Protein AF-A0A965FZY0-F1 (afdb_monomer_lite)

pLDDT: mean 73.22, std 17.16, range [38.38, 96.0]

Sequence (86 aa):
MEVFLHLLPLIVVLALGGLLSHAIYLGMKFTVDAGHVRVRVYGWTVRKVALSDIEWAAQDWCFWNEHWTNSISPKQELAAKGVTLR

Radius of gyration: 18.98 Å; chains: 1; bounding box: 38×36×50 Å

Structure (mmCIF, N/CA/C/O backbone):
data_AF-A0A965FZY0-F1
#
_entry.id   AF-A0A965FZY0-F1
#
loop_
_atom_site.group_PDB
_atom_site.id
_atom_site.type_symbol
_atom_site.label_atom_id
_atom_site.label_alt_id
_atom_site.label_comp_id
_atom_site.label_asym_id
_atom_site.label_entity_id
_atom_site.label_seq_id
_atom_site.pdbx_PDB_ins_code
_atom_site.Cartn_x
_atom_site.Cartn_y
_atom_site.Cartn_z
_atom_site.occupancy
_atom_site.B_iso_or_equiv
_at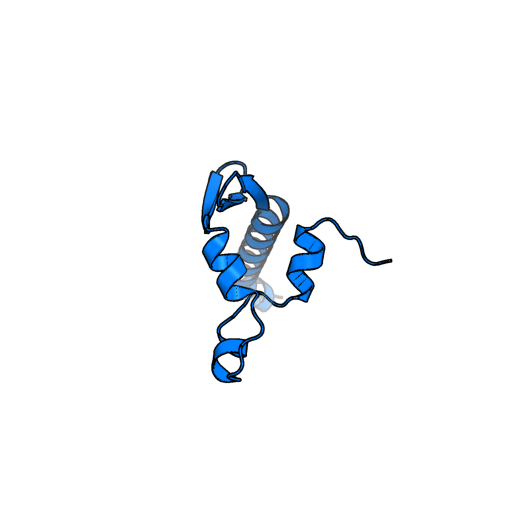om_site.auth_seq_id
_atom_site.auth_comp_id
_atom_site.auth_asym_id
_atom_site.auth_atom_id
_atom_site.pdbx_PDB_model_num
ATOM 1 N N . MET A 1 1 ? 25.792 -5.714 -30.073 1.00 61.25 1 MET A N 1
ATOM 2 C CA . MET A 1 1 ? 25.087 -4.533 -29.523 1.00 61.25 1 MET A CA 1
ATOM 3 C C . MET A 1 1 ? 23.612 -4.486 -29.925 1.00 61.25 1 MET A C 1
ATOM 5 O O . MET A 1 1 ? 22.822 -3.991 -29.139 1.00 61.25 1 MET A O 1
ATOM 9 N N . GLU A 1 2 ? 23.207 -5.054 -31.068 1.00 72.00 2 GLU A N 1
ATOM 10 C CA . GLU A 1 2 ? 21.798 -5.028 -31.516 1.00 72.00 2 GLU A CA 1
ATOM 11 C C . GLU A 1 2 ? 20.824 -5.832 -30.643 1.00 72.00 2 GLU A C 1
ATOM 13 O O . GLU A 1 2 ? 19.699 -5.406 -30.412 1.00 72.00 2 GLU A O 1
ATOM 18 N N . VAL A 1 3 ? 21.278 -6.940 -30.051 1.00 74.56 3 VAL A N 1
ATOM 19 C CA . VAL A 1 3 ? 20.464 -7.747 -29.121 1.00 74.56 3 VAL A CA 1
ATOM 20 C C . VAL A 1 3 ? 19.950 -6.916 -27.938 1.00 74.56 3 VAL A C 1
ATOM 22 O O . VAL A 1 3 ? 18.826 -7.105 -27.485 1.00 74.56 3 VAL A O 1
ATOM 25 N N . PHE A 1 4 ? 20.740 -5.948 -27.467 1.00 75.81 4 PHE A N 1
ATOM 26 C CA . PHE A 1 4 ? 20.350 -5.079 -26.357 1.00 75.81 4 PHE A CA 1
ATOM 27 C C . PHE A 1 4 ? 19.221 -4.111 -26.745 1.00 75.81 4 PHE A C 1
ATOM 29 O O . PHE A 1 4 ? 18.356 -3.817 -25.923 1.00 75.81 4 PHE A O 1
ATOM 36 N N . LEU A 1 5 ? 19.171 -3.672 -28.009 1.00 87.00 5 LEU A N 1
ATOM 37 C CA . LEU A 1 5 ? 18.091 -2.822 -28.524 1.00 87.00 5 LEU A CA 1
ATOM 38 C C . LEU A 1 5 ? 16.756 -3.574 -28.571 1.00 87.00 5 LEU A C 1
ATOM 40 O O . LEU A 1 5 ? 15.720 -2.995 -28.260 1.00 87.00 5 LEU A O 1
ATOM 44 N N . HIS A 1 6 ? 16.775 -4.874 -28.873 1.00 89.31 6 HIS A N 1
ATOM 45 C CA . HIS A 1 6 ? 15.566 -5.705 -28.841 1.00 89.31 6 HIS A CA 1
ATOM 46 C C . HIS A 1 6 ? 15.040 -5.961 -27.424 1.00 89.31 6 HIS A C 1
ATOM 48 O O . HIS A 1 6 ? 13.847 -6.196 -27.248 1.00 89.31 6 HIS A O 1
ATOM 54 N N . LEU A 1 7 ? 15.906 -5.881 -26.411 1.00 90.25 7 LEU A N 1
ATOM 55 C CA . LEU A 1 7 ? 15.517 -5.992 -25.002 1.00 90.25 7 LEU A CA 1
ATOM 56 C C . LEU A 1 7 ? 15.021 -4.665 -24.416 1.00 90.25 7 LEU A C 1
ATOM 58 O O . LEU A 1 7 ? 14.403 -4.664 -23.353 1.00 90.25 7 LEU A O 1
ATOM 62 N N . LEU A 1 8 ? 15.244 -3.543 -25.102 1.00 92.38 8 LEU A N 1
ATOM 63 C CA . LEU A 1 8 ? 14.874 -2.212 -24.627 1.00 92.38 8 LEU 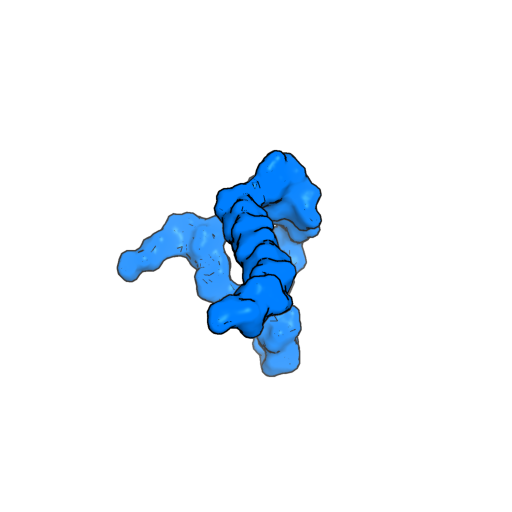A CA 1
ATOM 64 C C . LEU A 1 8 ? 13.381 -2.085 -24.254 1.00 92.38 8 LEU A C 1
ATOM 66 O O . LEU A 1 8 ? 13.105 -1.568 -23.173 1.00 92.38 8 LEU A O 1
ATOM 70 N N . PRO A 1 9 ? 12.413 -2.605 -25.040 1.00 92.56 9 PRO A N 1
ATOM 71 C CA . PRO A 1 9 ? 10.999 -2.560 -24.660 1.00 92.56 9 PRO A CA 1
ATOM 72 C C . PRO A 1 9 ? 10.719 -3.307 -23.350 1.00 92.56 9 PRO A C 1
ATOM 74 O O . PRO A 1 9 ? 9.989 -2.810 -22.496 1.00 92.56 9 PRO A O 1
ATOM 77 N N . LEU A 1 10 ? 11.343 -4.474 -23.159 1.00 93.19 10 LEU A N 1
ATOM 78 C CA . LEU A 1 10 ? 11.207 -5.260 -21.934 1.00 93.19 10 LEU A CA 1
ATOM 79 C C . LEU A 1 10 ? 11.804 -4.517 -20.732 1.00 93.19 10 LEU A C 1
ATOM 81 O O . LEU A 1 10 ? 11.169 -4.433 -19.683 1.00 93.19 10 LEU A O 1
ATOM 85 N N . ILE A 1 11 ? 12.995 -3.935 -20.895 1.00 93.50 11 ILE A N 1
ATOM 86 C CA . ILE A 1 11 ? 13.664 -3.147 -19.851 1.00 93.50 11 ILE A CA 1
ATOM 87 C C . ILE A 1 11 ? 12.802 -1.945 -19.453 1.00 93.50 11 ILE A C 1
ATOM 89 O O . ILE A 1 11 ? 12.646 -1.678 -18.265 1.00 93.50 11 ILE A O 1
ATOM 93 N N . VAL A 1 12 ? 12.197 -1.254 -20.422 1.00 95.12 12 VAL A N 1
ATOM 94 C CA . VAL A 1 12 ? 11.304 -0.115 -20.164 1.00 95.12 12 VAL A CA 1
ATOM 95 C C . VAL A 1 12 ? 10.076 -0.540 -19.359 1.00 95.12 12 VAL A C 1
ATOM 97 O O . VAL A 1 12 ? 9.745 0.121 -18.377 1.00 95.12 12 VAL A O 1
ATOM 100 N N . VAL A 1 13 ? 9.425 -1.652 -19.715 1.00 96.00 13 VAL A N 1
ATOM 101 C CA . VAL A 1 13 ? 8.256 -2.157 -18.972 1.00 96.00 13 VAL A CA 1
ATOM 102 C C . VAL A 1 13 ? 8.633 -2.546 -17.543 1.00 96.00 13 VAL A C 1
ATOM 104 O O . VAL A 1 13 ? 7.926 -2.181 -16.604 1.00 96.00 13 VAL A O 1
ATOM 107 N N . LEU A 1 14 ? 9.760 -3.237 -17.359 1.00 94.75 14 LEU A N 1
ATOM 108 C CA . LEU A 1 14 ? 10.243 -3.623 -16.032 1.00 94.75 14 LEU A CA 1
ATOM 109 C C . LEU A 1 14 ? 10.615 -2.402 -15.184 1.00 94.75 14 LEU A C 1
ATOM 111 O O . LEU A 1 14 ? 10.240 -2.332 -14.014 1.00 94.75 14 LEU A O 1
ATOM 115 N N . ALA A 1 15 ? 11.300 -1.422 -15.774 1.00 93.38 15 ALA A N 1
ATOM 116 C CA . ALA A 1 15 ? 11.660 -0.181 -15.100 1.00 93.38 15 ALA A CA 1
ATOM 117 C C . ALA A 1 15 ? 10.414 0.619 -14.696 1.00 93.38 15 ALA A C 1
ATOM 119 O O . ALA A 1 15 ? 10.320 1.055 -13.551 1.00 93.38 15 ALA A O 1
ATOM 120 N N . LEU A 1 16 ? 9.430 0.761 -15.592 1.00 92.31 16 LEU A N 1
ATOM 121 C CA . LEU A 1 16 ? 8.159 1.426 -15.293 1.00 92.31 16 LEU A CA 1
ATOM 122 C C . LEU A 1 16 ? 7.378 0.693 -14.203 1.00 92.31 16 LEU A C 1
ATOM 124 O O . LEU A 1 16 ? 6.915 1.329 -13.260 1.00 92.31 16 LEU A O 1
ATOM 128 N N . GLY A 1 17 ? 7.260 -0.633 -14.291 1.00 92.38 17 GLY A N 1
ATOM 129 C CA . GLY A 1 17 ? 6.585 -1.443 -13.277 1.00 92.38 17 GLY A CA 1
ATOM 130 C C . GLY A 1 17 ? 7.258 -1.337 -11.908 1.00 92.38 17 GLY A C 1
ATOM 131 O O . GLY A 1 17 ? 6.578 -1.159 -10.895 1.00 92.38 17 GLY A O 1
ATOM 132 N N . GLY A 1 18 ? 8.592 -1.367 -11.876 1.00 90.81 18 GLY A N 1
ATOM 133 C CA . GLY A 1 18 ? 9.375 -1.168 -10.658 1.00 90.81 18 GLY A CA 1
ATOM 134 C C . GLY A 1 18 ? 9.189 0.230 -10.069 1.00 90.81 18 GLY A C 1
ATOM 135 O O . GLY A 1 18 ? 8.932 0.363 -8.872 1.00 90.81 18 GLY A O 1
ATOM 136 N N . LEU A 1 19 ? 9.241 1.266 -10.907 1.00 86.44 19 LEU A N 1
ATOM 137 C CA . LEU A 1 19 ? 9.086 2.656 -10.482 1.00 86.44 19 LEU A CA 1
ATOM 138 C C . LEU A 1 19 ? 7.667 2.946 -9.980 1.00 86.44 19 LEU A C 1
ATOM 140 O O . LEU A 1 19 ? 7.510 3.587 -8.945 1.00 86.44 19 LEU A O 1
ATOM 144 N N . LEU A 1 20 ? 6.641 2.424 -10.658 1.00 84.81 20 LEU A N 1
ATOM 145 C CA . LEU A 1 20 ? 5.246 2.512 -10.220 1.00 84.81 20 LEU A CA 1
ATOM 146 C C . LEU A 1 20 ? 5.035 1.794 -8.891 1.00 84.81 20 LEU A C 1
ATOM 148 O O . LEU A 1 20 ? 4.437 2.363 -7.982 1.00 84.81 20 LEU A O 1
ATOM 152 N N . SER A 1 21 ? 5.564 0.578 -8.750 1.00 84.88 21 SER A N 1
ATOM 153 C CA . SER A 1 21 ? 5.482 -0.169 -7.493 1.00 84.88 21 SER A CA 1
ATOM 154 C C . SER A 1 21 ? 6.134 0.627 -6.365 1.00 84.88 21 SER A C 1
ATOM 156 O O . SER A 1 21 ? 5.509 0.870 -5.336 1.00 84.88 21 SER A O 1
ATOM 158 N N . HIS A 1 22 ? 7.355 1.120 -6.580 1.00 81.19 22 HIS A N 1
ATOM 159 C CA . HIS A 1 22 ? 8.078 1.925 -5.600 1.00 81.19 22 HIS A CA 1
ATOM 160 C C . HIS A 1 22 ? 7.334 3.217 -5.229 1.00 81.19 22 HIS A C 1
ATOM 162 O O . HIS A 1 22 ? 7.209 3.536 -4.047 1.00 81.19 22 HIS A O 1
ATOM 168 N N . ALA A 1 23 ? 6.784 3.923 -6.220 1.00 75.06 23 ALA A N 1
ATOM 169 C CA . ALA A 1 23 ? 5.979 5.124 -6.021 1.00 75.06 23 ALA A CA 1
ATOM 170 C C . ALA A 1 23 ? 4.718 4.834 -5.193 1.00 75.06 23 ALA A C 1
ATOM 172 O O . ALA A 1 23 ? 4.401 5.581 -4.267 1.00 75.06 23 ALA A O 1
ATOM 173 N N . ILE A 1 24 ? 4.038 3.716 -5.460 1.00 80.31 24 ILE A N 1
ATOM 174 C CA . ILE A 1 24 ? 2.884 3.273 -4.674 1.00 80.31 24 ILE A CA 1
ATOM 175 C C . ILE A 1 24 ? 3.306 2.983 -3.233 1.00 80.31 24 ILE A C 1
ATOM 177 O O . ILE A 1 24 ? 2.670 3.503 -2.324 1.00 80.31 24 ILE A O 1
ATOM 181 N N . TYR A 1 25 ? 4.380 2.221 -3.004 1.00 78.69 25 TYR A N 1
ATOM 182 C CA . TYR A 1 25 ? 4.827 1.885 -1.647 1.00 78.69 25 TYR A CA 1
ATOM 183 C C . TYR A 1 25 ? 5.290 3.113 -0.847 1.00 78.69 25 TYR A C 1
ATOM 185 O O . TYR A 1 25 ? 4.953 3.216 0.330 1.00 78.69 25 TYR A O 1
ATOM 193 N N . LEU A 1 26 ? 5.992 4.069 -1.467 1.00 80.00 26 LEU A N 1
ATOM 194 C CA . LEU A 1 26 ? 6.373 5.341 -0.829 1.00 80.00 26 LEU A CA 1
ATOM 195 C C . LEU A 1 26 ? 5.171 6.259 -0.572 1.00 80.00 26 LEU A C 1
ATOM 197 O O . LEU A 1 26 ? 5.113 6.957 0.440 1.00 80.00 26 LEU A O 1
ATOM 201 N N . GLY A 1 27 ? 4.221 6.292 -1.508 1.00 76.62 27 GLY A N 1
ATOM 202 C CA . GLY A 1 27 ? 3.002 7.093 -1.416 1.00 76.62 27 GLY A CA 1
ATOM 203 C C . GLY A 1 27 ? 1.924 6.471 -0.527 1.00 76.62 27 GLY A C 1
ATOM 204 O O . GLY A 1 27 ? 0.917 7.131 -0.244 1.00 76.62 27 GLY A O 1
ATOM 205 N N . MET A 1 28 ? 2.120 5.220 -0.103 1.00 85.06 28 MET A N 1
ATOM 206 C CA . MET A 1 28 ? 1.180 4.475 0.716 1.00 85.06 28 MET A CA 1
ATOM 207 C C . MET A 1 28 ? 1.249 4.940 2.170 1.00 85.06 28 MET A C 1
ATOM 209 O O . MET A 1 28 ? 2.299 4.942 2.807 1.00 85.06 28 MET A O 1
ATOM 213 N N . LYS A 1 29 ? 0.095 5.314 2.716 1.00 83.31 29 LYS A N 1
ATOM 214 C CA . LYS A 1 29 ? -0.079 5.696 4.117 1.00 83.31 29 LYS A CA 1
ATOM 215 C C . LYS A 1 29 ? -1.218 4.901 4.729 1.00 83.31 29 LYS A C 1
ATOM 217 O O . LYS A 1 29 ? -2.261 4.721 4.103 1.00 83.31 29 LYS A O 1
ATOM 222 N N . PHE A 1 30 ? -1.038 4.483 5.972 1.00 85.00 30 PHE A N 1
ATOM 223 C CA . PHE A 1 30 ? -2.084 3.849 6.762 1.00 85.00 30 PHE A CA 1
ATOM 224 C C . PHE A 1 30 ? -2.691 4.894 7.693 1.00 85.00 30 PHE A C 1
ATOM 226 O O . PHE A 1 30 ? -1.970 5.594 8.401 1.00 85.00 30 PHE A O 1
ATOM 233 N N . THR A 1 31 ? -4.013 5.031 7.670 1.00 84.69 31 THR A N 1
ATOM 234 C CA . THR A 1 31 ? -4.749 5.883 8.613 1.00 84.69 31 THR A CA 1
ATOM 235 C C . THR A 1 31 ? -5.755 5.030 9.360 1.00 84.69 31 THR A C 1
ATOM 237 O O . THR A 1 31 ? -6.546 4.335 8.718 1.00 84.69 31 THR A O 1
ATOM 240 N N . VAL A 1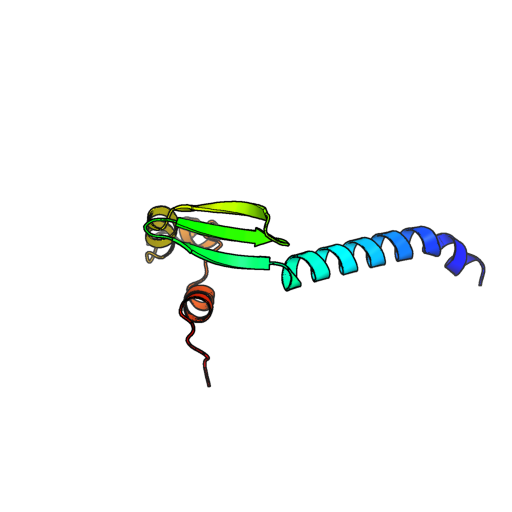 32 ? -5.728 5.089 10.687 1.00 85.50 32 VAL A N 1
ATOM 241 C CA . VAL A 1 32 ? -6.651 4.355 11.556 1.00 85.50 32 VAL A CA 1
ATOM 242 C C . VAL A 1 32 ? -7.744 5.311 12.026 1.00 85.50 32 VAL A C 1
ATOM 244 O O . VAL A 1 32 ? -7.441 6.363 12.582 1.00 85.50 32 VAL A O 1
ATOM 247 N N . ASP A 1 33 ? -8.999 4.940 11.786 1.00 85.31 33 ASP A N 1
ATOM 248 C CA . ASP A 1 33 ? -10.189 5.625 12.300 1.00 85.31 33 ASP A CA 1
ATOM 249 C C . ASP A 1 33 ? -10.885 4.730 13.352 1.00 85.31 33 ASP A C 1
ATOM 251 O O . ASP A 1 33 ? -10.498 3.579 13.539 1.00 85.31 33 ASP A O 1
ATOM 255 N N . ALA A 1 34 ? -11.977 5.208 13.968 1.00 83.25 34 ALA A N 1
ATOM 256 C CA . ALA A 1 34 ? -12.696 4.575 15.092 1.00 83.25 34 ALA A CA 1
ATOM 257 C C . ALA A 1 34 ? -13.164 3.107 14.915 1.00 83.25 34 ALA A C 1
ATOM 259 O O . ALA A 1 34 ? -13.647 2.506 15.864 1.00 83.25 34 ALA A O 1
ATOM 260 N N . GLY A 1 35 ? -13.043 2.521 13.724 1.00 89.88 35 GLY A N 1
ATOM 261 C CA . GLY A 1 35 ? -13.368 1.109 13.488 1.00 89.88 35 GLY A CA 1
ATOM 262 C C . GLY A 1 35 ? -12.679 0.500 12.270 1.00 89.88 35 GLY A C 1
ATOM 263 O O . GLY A 1 35 ? -13.017 -0.612 11.879 1.00 89.88 35 GLY A O 1
ATOM 264 N N . HIS A 1 36 ? -11.781 1.235 11.604 1.00 88.88 36 HIS A N 1
ATOM 265 C CA . HIS A 1 36 ? -11.217 0.800 10.327 1.00 88.88 36 HIS A CA 1
ATOM 266 C C . HIS A 1 36 ? -9.784 1.287 10.124 1.00 88.88 36 HIS A C 1
ATOM 268 O O . HIS A 1 36 ? -9.454 2.426 10.452 1.00 88.88 36 HIS A O 1
ATOM 274 N N . VAL A 1 37 ? -8.978 0.468 9.453 1.00 88.12 37 VAL A N 1
ATOM 275 C CA . VAL A 1 37 ? -7.715 0.876 8.835 1.00 88.12 37 VAL A CA 1
ATOM 276 C C . VAL A 1 37 ? -7.977 1.209 7.372 1.00 88.12 37 VAL A C 1
ATOM 278 O O . VAL A 1 37 ? -8.533 0.405 6.620 1.00 88.12 37 VAL A O 1
ATOM 281 N N . ARG A 1 38 ? -7.568 2.401 6.943 1.00 87.81 38 ARG A N 1
ATOM 282 C CA . ARG A 1 38 ? -7.573 2.796 5.532 1.00 87.81 38 ARG A CA 1
ATOM 283 C C . ARG A 1 38 ? -6.158 2.821 4.992 1.00 87.81 38 ARG A C 1
ATOM 285 O O . ARG A 1 38 ? -5.281 3.460 5.570 1.00 87.81 38 ARG A O 1
ATOM 292 N N . VAL A 1 39 ? -5.976 2.189 3.844 1.00 85.38 39 VAL A N 1
ATOM 293 C CA . VAL A 1 39 ? -4.765 2.301 3.037 1.00 85.38 39 VAL A CA 1
ATOM 294 C C . VAL A 1 39 ? -4.996 3.416 2.032 1.00 85.38 39 VAL A C 1
ATOM 296 O O . VAL A 1 39 ? -5.946 3.359 1.243 1.00 85.38 39 VAL A O 1
ATOM 299 N N . ARG A 1 40 ? -4.158 4.449 2.079 1.00 85.00 40 ARG A N 1
ATOM 300 C CA . ARG A 1 40 ? -4.228 5.603 1.187 1.00 85.00 40 ARG A CA 1
ATOM 301 C C . ARG A 1 40 ? -3.010 5.653 0.285 1.00 85.00 40 ARG A C 1
ATOM 303 O O . ARG A 1 40 ? -1.905 5.502 0.780 1.00 85.00 40 ARG A O 1
ATOM 310 N N . VAL A 1 41 ? -3.200 5.930 -0.998 1.00 84.31 41 VAL A N 1
ATOM 311 C CA . VAL A 1 41 ? -2.122 6.149 -1.971 1.00 84.31 41 VAL A CA 1
ATOM 312 C C . VAL A 1 41 ? -2.345 7.525 -2.588 1.00 84.31 41 VAL A C 1
ATOM 314 O O . VAL A 1 41 ? -3.403 7.781 -3.158 1.00 84.31 41 VAL A O 1
ATOM 317 N N . TYR A 1 42 ? -1.399 8.449 -2.388 1.00 82.75 42 TYR A N 1
ATOM 318 C CA . 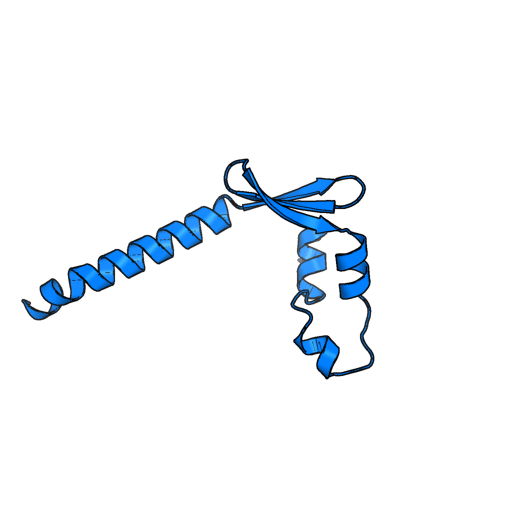TYR A 1 42 ? -1.509 9.849 -2.843 1.00 82.75 42 TYR A CA 1
ATOM 319 C C . TYR A 1 42 ? -2.837 10.539 -2.459 1.00 82.75 42 TYR A C 1
ATOM 321 O O . TYR A 1 42 ? -3.420 11.289 -3.234 1.00 82.75 42 TYR A O 1
ATOM 329 N N . GLY A 1 43 ? -3.335 10.265 -1.248 1.00 81.00 43 GLY A N 1
ATOM 330 C CA . GLY A 1 43 ? -4.578 10.843 -0.717 1.00 81.00 43 GLY A CA 1
ATOM 331 C C . GLY A 1 43 ? -5.849 10.043 -1.021 1.00 81.00 43 GLY A C 1
ATOM 332 O O . GLY A 1 43 ? -6.841 10.205 -0.309 1.00 81.00 43 GLY A O 1
ATOM 333 N N . TRP A 1 44 ? -5.813 9.116 -1.980 1.00 82.19 44 TRP A N 1
ATOM 334 C CA . TRP A 1 44 ? -6.947 8.259 -2.332 1.00 82.19 44 TRP A CA 1
ATOM 335 C C . TRP A 1 44 ? -7.007 7.023 -1.449 1.00 82.19 44 TRP A C 1
ATOM 337 O O . TRP A 1 44 ? -5.999 6.347 -1.273 1.00 82.19 44 TRP A O 1
ATOM 347 N N . THR A 1 45 ? -8.183 6.693 -0.910 1.00 86.44 45 THR A N 1
ATOM 348 C CA . THR A 1 45 ? -8.365 5.435 -0.169 1.00 86.44 45 THR A CA 1
ATOM 349 C C . THR A 1 45 ? -8.497 4.283 -1.160 1.00 86.44 45 THR A C 1
ATOM 351 O O . THR A 1 45 ? -9.507 4.188 -1.849 1.00 86.44 45 THR A O 1
ATOM 354 N N . VAL A 1 46 ? -7.493 3.409 -1.213 1.00 86.25 46 VAL A N 1
ATOM 355 C CA . VAL A 1 46 ? -7.472 2.239 -2.110 1.00 86.25 46 VAL A CA 1
ATOM 356 C C . VAL A 1 46 ? -8.004 0.976 -1.437 1.00 86.25 46 VAL A C 1
ATOM 358 O O . VAL A 1 46 ? -8.469 0.061 -2.108 1.00 86.25 46 VAL A O 1
ATOM 361 N N . ARG A 1 47 ? -7.956 0.917 -0.102 1.00 83.38 4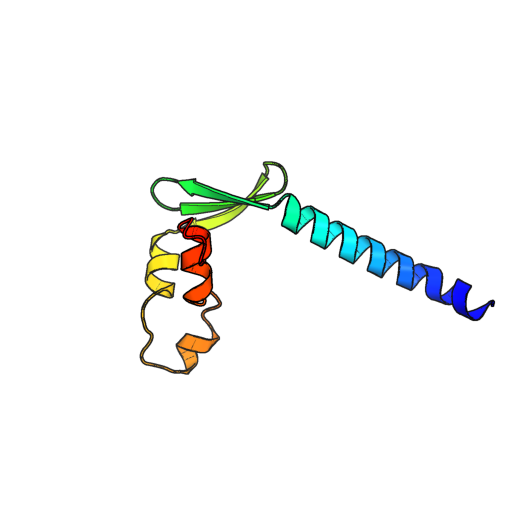7 ARG A N 1
ATOM 362 C CA . ARG A 1 47 ? -8.496 -0.196 0.684 1.00 83.38 47 ARG A CA 1
ATOM 363 C C . ARG A 1 47 ? -8.979 0.299 2.038 1.00 83.38 47 ARG A C 1
ATOM 365 O O . ARG A 1 47 ? -8.363 1.176 2.644 1.00 83.38 47 ARG A O 1
ATOM 372 N N . LYS A 1 48 ? -10.066 -0.294 2.523 1.00 88.75 48 LYS A N 1
ATOM 373 C CA . LYS A 1 48 ? -10.614 -0.086 3.863 1.00 88.75 48 LYS A CA 1
ATOM 374 C C . LYS A 1 48 ? -10.817 -1.457 4.500 1.00 88.75 48 LYS A C 1
ATOM 376 O O . LYS A 1 48 ? -11.407 -2.325 3.867 1.00 88.75 48 LYS A O 1
ATOM 381 N N . VAL A 1 49 ? -10.296 -1.647 5.703 1.00 84.62 49 VAL A N 1
ATOM 382 C CA . VAL A 1 49 ? -10.343 -2.914 6.446 1.00 84.62 49 VAL A CA 1
ATOM 383 C C . VAL A 1 49 ? -10.946 -2.629 7.815 1.00 84.62 49 VAL A C 1
ATOM 385 O O . VAL A 1 49 ? -10.556 -1.638 8.436 1.00 84.62 49 VAL A O 1
ATOM 388 N N . ALA A 1 50 ? -11.917 -3.426 8.265 1.00 87.12 50 ALA A N 1
ATOM 389 C CA . ALA A 1 50 ? -12.479 -3.265 9.602 1.00 87.12 50 ALA A CA 1
ATOM 390 C C . ALA A 1 50 ? -11.461 -3.713 10.657 1.00 87.12 50 ALA A C 1
ATOM 392 O O . ALA A 1 50 ? -10.717 -4.669 10.445 1.00 87.12 50 ALA A O 1
ATOM 393 N N . LEU A 1 51 ? -11.418 -3.019 11.795 1.00 84.31 51 LEU A N 1
ATOM 394 C CA . LEU A 1 51 ? -10.529 -3.403 12.896 1.00 84.31 51 LEU A CA 1
ATOM 395 C C . LEU A 1 51 ? -10.892 -4.783 13.453 1.00 84.31 51 LEU A C 1
ATOM 397 O O . LEU A 1 51 ? -9.991 -5.559 13.736 1.00 84.31 51 LEU A O 1
ATOM 401 N N . SER A 1 52 ? -12.181 -5.133 13.480 1.00 82.88 52 SER A N 1
ATOM 402 C CA . SER A 1 52 ? -12.652 -6.466 13.873 1.00 82.88 52 SER A CA 1
ATOM 403 C C . SER A 1 52 ? -12.088 -7.584 12.996 1.00 82.88 52 SER A C 1
ATOM 405 O O . SER A 1 52 ? -11.777 -8.655 13.499 1.00 82.88 52 SER A O 1
ATOM 407 N N . ASP A 1 53 ? -11.922 -7.342 11.691 1.00 77.12 53 ASP A N 1
ATOM 408 C CA . ASP A 1 53 ? -11.356 -8.339 10.774 1.00 77.12 53 ASP A CA 1
ATOM 409 C C . ASP A 1 53 ? -9.862 -8.544 11.047 1.00 77.12 53 ASP A C 1
ATOM 411 O O . ASP A 1 53 ? -9.343 -9.647 10.895 1.00 77.12 53 ASP A O 1
ATOM 415 N N . ILE A 1 54 ? -9.170 -7.478 11.462 1.00 75.38 54 ILE A N 1
ATOM 416 C CA . ILE A 1 54 ? -7.758 -7.523 11.852 1.00 75.38 54 ILE A CA 1
ATOM 417 C C . ILE A 1 54 ? -7.609 -8.231 13.199 1.00 75.38 54 ILE A C 1
ATOM 419 O O . ILE A 1 54 ? -6.727 -9.069 13.332 1.00 75.38 54 ILE A O 1
ATOM 423 N N . GLU A 1 55 ? -8.473 -7.943 14.172 1.00 77.00 55 GLU A N 1
ATOM 424 C CA . GLU A 1 55 ? -8.495 -8.613 15.479 1.00 77.00 55 GLU A CA 1
ATOM 425 C C . GLU A 1 55 ? -8.784 -10.108 15.334 1.00 77.00 55 GLU A C 1
ATOM 427 O O . GLU A 1 55 ? -8.070 -10.937 15.894 1.00 77.00 55 GLU A O 1
ATOM 432 N N . TRP A 1 56 ? -9.778 -10.455 14.514 1.00 71.75 56 TRP A N 1
ATOM 433 C CA . TRP A 1 56 ? -10.073 -11.834 14.145 1.00 71.75 56 TRP A CA 1
ATOM 434 C C . TRP A 1 56 ? -8.879 -12.497 13.460 1.00 71.75 56 TRP A C 1
ATOM 436 O O . TRP A 1 56 ? -8.548 -13.637 13.758 1.00 71.75 56 TRP A O 1
ATOM 446 N N . ALA A 1 57 ? -8.185 -11.785 12.572 1.00 68.50 57 ALA A N 1
ATOM 447 C CA . ALA A 1 57 ? -6.977 -12.298 11.945 1.00 68.50 57 ALA A CA 1
ATOM 448 C C . ALA A 1 57 ? -5.803 -12.443 12.937 1.00 68.50 57 ALA A C 1
ATOM 450 O O . ALA A 1 57 ? -5.003 -13.360 12.782 1.00 68.50 57 ALA A O 1
ATOM 451 N N . ALA A 1 58 ? -5.685 -11.590 13.951 1.00 69.38 58 ALA A N 1
ATOM 452 C CA . ALA A 1 58 ? -4.551 -11.580 14.875 1.00 69.38 58 ALA A CA 1
ATOM 453 C C . ALA A 1 58 ? -4.577 -12.706 15.924 1.00 69.38 58 ALA A C 1
ATOM 455 O O . ALA A 1 58 ? -3.581 -12.900 16.620 1.00 69.38 58 ALA A O 1
ATOM 456 N N . GLN A 1 59 ? -5.687 -13.436 16.066 1.00 69.81 59 GLN A N 1
ATOM 457 C CA . GLN A 1 59 ? -5.780 -14.519 17.046 1.00 69.81 59 GLN A CA 1
ATOM 458 C C . GLN A 1 59 ? -4.869 -15.707 16.691 1.00 69.81 59 GLN A C 1
ATOM 460 O O . GLN A 1 59 ? -4.640 -16.004 15.519 1.00 69.81 59 GLN A O 1
ATOM 465 N N . ASP A 1 60 ? -4.361 -16.406 17.710 1.00 59.03 60 ASP A N 1
ATOM 466 C CA . ASP A 1 60 ? -3.596 -17.640 17.519 1.00 59.03 60 ASP A CA 1
ATOM 467 C C . ASP A 1 60 ? -4.536 -18.759 17.058 1.00 59.03 60 ASP A C 1
ATOM 469 O O . ASP A 1 60 ? -5.309 -19.334 17.826 1.00 59.03 60 ASP A O 1
ATOM 473 N N . TRP A 1 61 ? -4.483 -19.048 15.762 1.00 62.69 61 TRP A N 1
ATOM 474 C CA . TRP A 1 61 ? -5.293 -20.080 15.135 1.00 62.69 61 TRP A CA 1
ATOM 475 C C . TRP A 1 61 ? -4.773 -21.473 15.493 1.00 62.69 61 TRP A C 1
ATOM 477 O O . TRP A 1 61 ? -3.587 -21.771 15.339 1.00 62.69 61 TRP A O 1
ATOM 487 N N . CYS A 1 62 ? -5.665 -22.352 15.958 1.00 56.91 62 CYS A N 1
ATOM 488 C CA . CYS A 1 62 ? -5.296 -23.706 16.374 1.00 56.91 62 CYS A CA 1
ATOM 489 C C . CYS A 1 62 ? -5.026 -24.649 15.189 1.00 56.91 62 CYS A C 1
ATOM 491 O O . CYS A 1 62 ? -4.375 -25.682 15.365 1.00 56.91 62 CYS A O 1
ATOM 493 N N . PHE A 1 63 ? -5.482 -24.297 13.982 1.00 58.53 63 PHE A N 1
ATOM 494 C CA . PHE A 1 63 ? -5.283 -25.099 12.782 1.00 58.53 63 PHE A CA 1
ATOM 495 C C . PHE A 1 63 ? -4.225 -24.491 11.855 1.00 58.53 63 PHE A C 1
ATOM 497 O O . PHE A 1 63 ? -4.306 -23.346 11.419 1.00 58.53 63 PHE A O 1
ATOM 504 N N . TRP A 1 64 ? -3.251 -25.318 11.467 1.00 53.28 64 TRP A N 1
ATOM 505 C CA . TRP A 1 64 ? -2.143 -24.946 10.576 1.00 53.28 64 TRP A CA 1
ATOM 506 C C . TRP A 1 64 ? -2.592 -24.373 9.219 1.00 53.28 64 TRP A C 1
ATOM 508 O O . TRP A 1 64 ? -1.895 -23.554 8.627 1.00 53.28 64 TRP A O 1
ATOM 518 N N . ASN A 1 65 ? -3.763 -24.783 8.724 1.00 58.06 65 ASN A N 1
ATOM 519 C CA . ASN A 1 65 ? -4.323 -24.271 7.472 1.00 58.06 65 ASN A CA 1
ATOM 520 C C . ASN A 1 65 ? -4.718 -22.786 7.579 1.00 58.06 65 ASN A C 1
ATOM 522 O O . ASN A 1 65 ? -4.500 -22.013 6.651 1.00 58.06 65 ASN A O 1
ATOM 526 N N . GLU A 1 66 ? -5.235 -22.374 8.736 1.00 56.28 66 GLU A N 1
ATOM 527 C CA . GLU A 1 66 ? -5.687 -21.002 8.991 1.00 56.28 66 GLU A CA 1
ATOM 528 C C . GLU A 1 66 ? -4.496 -20.044 9.151 1.00 56.28 66 GLU A C 1
ATOM 530 O O . GLU A 1 66 ? -4.575 -18.878 8.761 1.00 56.28 66 GLU A O 1
ATOM 535 N N . HIS A 1 67 ? -3.354 -20.569 9.613 1.00 56.25 67 HIS A N 1
ATOM 536 C CA . HIS A 1 67 ? -2.085 -19.850 9.726 1.00 56.25 67 HIS A CA 1
ATOM 537 C C . HIS A 1 67 ? -1.531 -19.380 8.368 1.00 56.25 67 HIS A C 1
ATOM 539 O O . HIS A 1 67 ? -0.969 -18.292 8.277 1.00 56.25 67 HIS A O 1
ATOM 545 N N . TRP A 1 68 ? -1.703 -20.166 7.297 1.00 50.12 68 TRP A N 1
ATOM 546 C CA . TRP A 1 68 ? -1.159 -19.847 5.966 1.00 50.12 68 TRP A CA 1
ATOM 547 C C . TRP A 1 68 ? -2.050 -18.928 5.127 1.00 50.12 68 TRP A C 1
ATOM 549 O O . TRP A 1 68 ? -1.548 -18.187 4.282 1.00 50.12 68 TRP A O 1
ATOM 559 N N . THR A 1 69 ? -3.363 -18.945 5.354 1.00 53.50 69 THR A N 1
ATOM 560 C CA . THR A 1 69 ? -4.301 -18.012 4.704 1.00 53.50 69 THR A CA 1
ATOM 561 C C . THR A 1 69 ? -4.287 -16.619 5.322 1.00 53.50 69 THR A C 1
ATOM 563 O O . THR A 1 69 ? -4.813 -15.672 4.735 1.00 53.50 69 THR A O 1
ATOM 566 N N . ASN A 1 70 ? -3.675 -16.474 6.494 1.00 53.50 70 ASN A N 1
ATOM 567 C CA . ASN A 1 70 ? -3.607 -15.217 7.205 1.00 53.50 70 ASN A CA 1
ATOM 568 C C . ASN A 1 70 ? -2.299 -14.483 6.888 1.00 53.50 70 ASN A C 1
ATOM 570 O O . ASN A 1 70 ? -1.235 -14.772 7.425 1.00 53.50 70 ASN A O 1
ATOM 574 N N . SER A 1 71 ? -2.373 -13.512 5.980 1.00 51.53 71 SER A N 1
ATOM 575 C CA . SER A 1 71 ? -1.212 -12.726 5.549 1.00 51.53 71 SER A CA 1
ATOM 576 C C . SER A 1 71 ? -0.715 -11.709 6.590 1.00 51.53 71 SER A C 1
ATOM 578 O O . SER A 1 71 ? 0.259 -11.004 6.326 1.00 51.53 71 SER A O 1
ATOM 580 N N . ILE A 1 72 ? -1.377 -11.587 7.747 1.00 50.91 72 ILE A N 1
ATOM 581 C CA . ILE A 1 72 ? -0.978 -10.673 8.821 1.00 50.91 72 ILE A CA 1
ATOM 582 C C . ILE A 1 72 ? -0.107 -11.455 9.804 1.00 50.91 72 ILE A C 1
ATOM 584 O O . ILE A 1 72 ? -0.577 -12.012 10.788 1.00 50.91 72 ILE A O 1
ATOM 588 N N . SER A 1 73 ? 1.198 -11.520 9.530 1.00 48.66 73 SER A N 1
ATOM 589 C CA . SER A 1 73 ? 2.130 -12.075 10.516 1.00 48.66 73 SER A CA 1
ATOM 590 C C . SER A 1 73 ? 2.197 -11.139 11.740 1.00 48.66 73 SER A C 1
ATOM 592 O O . SER A 1 73 ? 2.298 -9.922 11.538 1.00 48.66 73 SER A O 1
ATOM 594 N N . PRO A 1 74 ? 2.267 -11.652 12.983 1.00 49.19 74 PRO A N 1
ATOM 595 C CA . PRO A 1 74 ? 2.389 -10.839 14.203 1.00 49.19 74 PRO A CA 1
ATOM 596 C C . PRO A 1 74 ? 3.563 -9.844 14.178 1.00 49.19 74 PRO A C 1
ATOM 598 O O . PRO A 1 74 ? 3.538 -8.798 14.822 1.00 49.19 74 PRO A O 1
ATOM 601 N N . LYS A 1 75 ? 4.599 -10.117 13.372 1.00 48.94 75 LYS A N 1
ATOM 602 C CA . LYS A 1 75 ? 5.737 -9.204 13.182 1.00 48.94 75 LYS A CA 1
ATOM 603 C C . LYS A 1 75 ? 5.354 -7.878 12.510 1.00 48.94 75 LYS A C 1
ATOM 605 O O . LYS A 1 75 ? 6.064 -6.894 12.695 1.00 48.94 75 LYS A O 1
ATOM 610 N N . GLN A 1 76 ? 4.257 -7.826 11.753 1.00 47.72 76 GLN A N 1
ATOM 611 C CA . GLN A 1 76 ? 3.786 -6.599 11.099 1.00 47.72 76 GLN A CA 1
ATOM 612 C C . GLN A 1 76 ? 2.912 -5.727 12.018 1.00 47.72 76 GLN A C 1
ATOM 614 O O . GLN A 1 76 ? 2.867 -4.512 11.824 1.00 47.72 76 GLN A O 1
ATOM 619 N N . GLU A 1 77 ? 2.294 -6.296 13.062 1.00 48.28 77 GLU A N 1
ATOM 620 C CA . GLU A 1 77 ? 1.554 -5.518 14.069 1.00 48.28 77 GLU A CA 1
ATOM 621 C C . GLU A 1 77 ? 2.460 -4.566 14.865 1.00 48.28 77 GLU A C 1
ATOM 623 O O . GLU A 1 77 ? 2.052 -3.451 15.192 1.00 48.28 77 GLU A O 1
ATOM 628 N N . LEU A 1 78 ? 3.706 -4.964 15.149 1.00 43.56 78 LEU A N 1
ATOM 629 C CA . LEU A 1 78 ? 4.659 -4.136 15.902 1.00 43.56 78 LEU A CA 1
ATOM 630 C C . LEU A 1 78 ? 5.049 -2.855 15.143 1.00 43.56 78 LEU A C 1
ATOM 632 O O . LEU A 1 78 ? 5.179 -1.792 15.753 1.00 43.56 78 LEU A O 1
ATOM 636 N N . ALA A 1 79 ? 5.140 -2.925 13.811 1.00 42.28 79 ALA A N 1
ATOM 637 C CA . ALA A 1 79 ? 5.399 -1.762 12.962 1.00 42.28 79 ALA A CA 1
ATOM 638 C C . ALA A 1 79 ? 4.177 -0.826 12.863 1.00 42.28 79 ALA A C 1
ATOM 640 O O . ALA A 1 79 ? 4.336 0.394 12.851 1.00 42.28 79 ALA A O 1
ATOM 641 N N . ALA A 1 80 ? 2.956 -1.375 12.852 1.00 45.66 80 ALA A N 1
ATOM 642 C CA . ALA A 1 80 ? 1.716 -0.591 12.843 1.00 45.66 80 ALA A CA 1
ATOM 643 C C . ALA A 1 80 ? 1.424 0.100 14.191 1.00 45.66 80 ALA A C 1
ATOM 645 O O . ALA A 1 80 ? 0.776 1.146 14.216 1.00 45.66 80 ALA A O 1
ATOM 646 N N . LYS A 1 81 ? 1.941 -0.442 15.304 1.00 47.88 81 LYS A N 1
ATOM 647 C CA . LYS A 1 81 ? 1.849 0.147 16.654 1.00 47.88 81 LYS A CA 1
ATOM 648 C C . LYS A 1 81 ? 2.951 1.171 16.973 1.00 47.88 81 LYS A C 1
ATOM 650 O O . LYS A 1 81 ? 3.004 1.664 18.095 1.00 47.88 81 LYS A O 1
ATOM 655 N N . GLY A 1 82 ? 3.824 1.515 16.019 1.00 42.34 82 GLY A N 1
ATOM 656 C CA . GLY A 1 82 ? 4.893 2.500 16.238 1.00 42.34 82 GLY A CA 1
ATOM 657 C C . GLY A 1 82 ? 5.995 2.032 17.197 1.00 42.34 82 GLY A C 1
ATOM 658 O O . GLY A 1 82 ? 6.717 2.862 17.748 1.00 42.34 82 GLY A O 1
ATOM 659 N N . VAL A 1 83 ? 6.143 0.719 17.404 1.00 47.19 83 VAL A N 1
ATOM 660 C CA . VAL A 1 83 ? 7.218 0.161 18.230 1.00 47.19 83 VAL A CA 1
ATOM 661 C C . VAL A 1 83 ? 8.415 -0.138 17.330 1.00 47.19 83 VAL A C 1
ATOM 663 O O . VAL A 1 83 ? 8.493 -1.177 16.676 1.00 47.19 83 VAL A O 1
ATOM 666 N N . THR A 1 84 ? 9.357 0.802 17.289 1.00 39.62 84 THR A N 1
ATOM 667 C CA . THR A 1 84 ? 10.680 0.605 16.691 1.00 39.62 84 THR A CA 1
ATOM 668 C C . THR A 1 84 ? 11.459 -0.391 17.551 1.00 39.62 84 THR A C 1
ATOM 670 O O . THR A 1 84 ? 11.809 -0.080 18.689 1.00 39.62 84 THR A O 1
ATO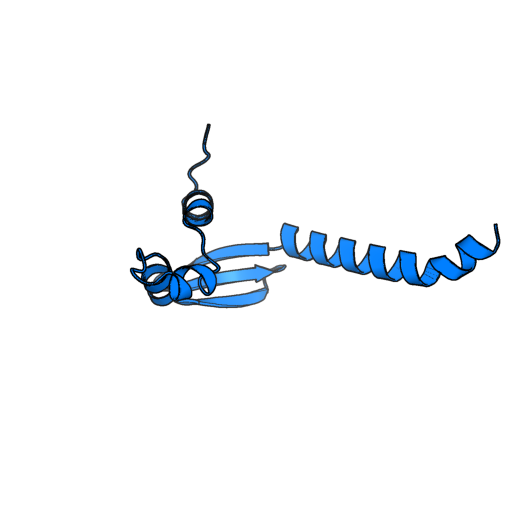M 673 N N . LEU A 1 85 ? 11.724 -1.592 17.030 1.00 41.88 85 LEU A N 1
ATOM 674 C CA . LEU A 1 85 ? 12.647 -2.530 17.671 1.00 41.88 85 LEU A CA 1
ATOM 675 C C . LEU A 1 85 ? 14.071 -1.963 17.558 1.00 41.88 85 LEU A C 1
ATOM 677 O O . LEU A 1 85 ? 14.552 -1.716 16.450 1.00 41.88 85 LEU A O 1
ATOM 681 N N . ARG A 1 86 ? 14.696 -1.713 18.711 1.00 38.38 86 ARG A N 1
ATOM 682 C CA . ARG A 1 86 ? 16.143 -1.517 18.850 1.00 38.38 86 ARG A CA 1
ATOM 683 C C . ARG A 1 86 ? 16.839 -2.868 18.891 1.00 38.38 86 ARG A C 1
ATOM 685 O O . ARG A 1 86 ? 16.240 -3.796 19.479 1.00 38.38 86 ARG A O 1
#

Secondary structure (DSSP, 8-state):
-HHHHHHHHHHHHHHHHHHHHHHHHHHEEEEEETTEEEEEETTEEEEEEEHHHHHHHHS--SSHHHHHH----HHHHHHHTT----

Foldseek 3Di:
DVVVVVCVVVVVVVVVVVVVVVLQVVQWDWDDDPFWIFTDGVRHGPDIGGVVVVVVLPDDDPDPVSVVVRPDDPVVVCVVVVNDDD